Protein AF-A0A6V8NKF0-F1 (afdb_monomer_lite)

pLDDT: mean 82.14, std 17.26, range [39.19, 95.44]

Structure (mmCIF, N/CA/C/O backbone):
data_AF-A0A6V8NKF0-F1
#
_entry.id   AF-A0A6V8NKF0-F1
#
loop_
_atom_site.group_PDB
_atom_site.id
_atom_site.type_symbol
_atom_site.label_atom_id
_atom_site.label_alt_id
_atom_site.label_comp_id
_atom_site.label_asym_id
_atom_site.label_entity_id
_atom_site.label_seq_id
_atom_site.pdbx_PDB_ins_code
_atom_site.Cartn_x
_atom_site.Cartn_y
_atom_site.Cartn_z
_atom_site.occupancy
_atom_site.B_iso_or_equiv
_atom_site.auth_seq_id
_atom_site.auth_comp_id
_atom_site.auth_asym_id
_atom_site.auth_atom_id
_atom_site.pdbx_PDB_model_num
ATOM 1 N N . GLY A 1 1 ? -4.748 13.890 17.800 1.00 72.19 1 GLY A N 1
ATOM 2 C CA . GLY A 1 1 ? -4.062 13.566 16.539 1.00 72.19 1 GLY A CA 1
ATOM 3 C C . GLY A 1 1 ? -4.133 12.073 16.364 1.00 72.19 1 GLY A C 1
ATOM 4 O O . GLY A 1 1 ? -3.864 11.376 17.332 1.00 72.19 1 GLY A O 1
ATOM 5 N N . GLU A 1 2 ? -4.561 11.597 15.203 1.00 86.06 2 GLU A N 1
ATOM 6 C CA . GLU A 1 2 ? -4.570 10.165 14.891 1.00 86.06 2 GLU A CA 1
ATOM 7 C C . GLU A 1 2 ? -3.239 9.749 14.264 1.00 86.06 2 GLU A C 1
ATOM 9 O O . GLU A 1 2 ? -2.623 10.510 13.516 1.00 86.06 2 GLU A O 1
ATOM 14 N N . THR A 1 3 ? -2.783 8.545 14.595 1.00 92.69 3 THR A N 1
ATOM 15 C CA . THR A 1 3 ? -1.563 7.957 14.040 1.00 92.69 3 THR A CA 1
ATOM 16 C C . THR A 1 3 ? -1.908 7.154 12.794 1.00 92.69 3 THR A C 1
ATOM 18 O O . THR A 1 3 ? -2.794 6.305 12.828 1.00 92.69 3 THR A O 1
ATOM 21 N N . GLN A 1 4 ? -1.177 7.387 11.705 1.00 92.38 4 GLN A N 1
ATOM 22 C CA . GLN A 1 4 ? -1.290 6.601 10.479 1.00 92.38 4 GLN A CA 1
ATOM 23 C C . GLN A 1 4 ? -0.195 5.538 10.435 1.00 92.38 4 GLN A C 1
ATOM 25 O O . GLN A 1 4 ? 0.982 5.837 10.638 1.00 92.38 4 GLN A O 1
ATOM 30 N N . PHE A 1 5 ? -0.589 4.300 10.147 1.00 91.19 5 PHE A N 1
ATOM 31 C CA . PHE A 1 5 ? 0.330 3.177 10.003 1.00 91.19 5 PHE A CA 1
ATOM 32 C C . PHE A 1 5 ? 0.507 2.825 8.528 1.00 91.19 5 PHE A C 1
ATOM 34 O O . PHE A 1 5 ? -0.467 2.660 7.797 1.00 91.19 5 PHE A O 1
ATOM 41 N N . VAL A 1 6 ? 1.762 2.671 8.105 1.00 92.75 6 VAL A N 1
ATOM 42 C CA . VAL A 1 6 ? 2.119 2.124 6.792 1.00 92.75 6 VAL A CA 1
ATOM 43 C C . VAL A 1 6 ? 2.730 0.748 7.017 1.00 92.75 6 VAL A C 1
ATOM 45 O O . VAL A 1 6 ? 3.747 0.621 7.697 1.00 92.75 6 VAL A O 1
ATOM 48 N N . LEU A 1 7 ? 2.103 -0.284 6.455 1.00 92.25 7 LEU A N 1
ATOM 49 C CA . LEU A 1 7 ? 2.544 -1.670 6.584 1.00 92.25 7 LEU A CA 1
ATOM 50 C C . LEU A 1 7 ? 2.912 -2.235 5.211 1.00 92.25 7 LEU A C 1
ATOM 52 O O . LEU A 1 7 ? 2.107 -2.196 4.285 1.00 92.25 7 LEU A O 1
ATOM 56 N N . VAL A 1 8 ? 4.110 -2.812 5.102 1.00 93.88 8 VAL A N 1
ATOM 57 C CA . VAL A 1 8 ? 4.556 -3.540 3.907 1.00 93.88 8 VAL A CA 1
ATOM 58 C C . VAL A 1 8 ? 4.479 -5.032 4.198 1.00 93.88 8 VAL A C 1
ATOM 60 O O . VAL A 1 8 ? 5.181 -5.544 5.070 1.00 93.88 8 VAL A O 1
ATOM 63 N N . SER A 1 9 ? 3.599 -5.740 3.494 1.00 93.56 9 SER A N 1
ATOM 64 C CA . SER A 1 9 ? 3.375 -7.168 3.707 1.00 93.56 9 SER A CA 1
ATOM 65 C C . SER A 1 9 ? 2.914 -7.859 2.429 1.00 93.56 9 SER A C 1
ATOM 67 O O . SER A 1 9 ? 2.166 -7.292 1.640 1.00 93.56 9 SER A O 1
ATOM 69 N N . HIS A 1 10 ? 3.315 -9.121 2.279 1.00 94.88 10 HIS A N 1
ATOM 70 C CA . HIS A 1 10 ? 2.809 -10.038 1.251 1.00 94.88 10 HIS A CA 1
ATOM 71 C C . HIS A 1 10 ? 1.796 -11.053 1.820 1.00 94.88 10 HIS A C 1
ATOM 73 O O . HIS A 1 10 ? 1.352 -11.962 1.120 1.00 94.88 10 HIS A O 1
ATOM 79 N N . ARG A 1 11 ? 1.446 -10.963 3.114 1.00 94.75 11 ARG A N 1
ATOM 80 C CA . ARG A 1 11 ? 0.512 -11.900 3.758 1.00 94.75 11 ARG A CA 1
ATOM 81 C C . ARG A 1 11 ? -0.930 -11.468 3.499 1.00 94.75 11 ARG A C 1
ATOM 83 O O . ARG A 1 11 ? -1.353 -10.422 3.990 1.00 94.75 11 ARG A O 1
ATOM 90 N N . LYS A 1 12 ? -1.713 -12.329 2.840 1.00 89.50 12 LYS A N 1
ATOM 91 C CA . LYS A 1 12 ? -3.140 -12.091 2.534 1.00 89.50 12 LYS A CA 1
ATOM 92 C C . LYS A 1 12 ? -3.938 -11.603 3.747 1.00 89.50 12 LYS A C 1
ATOM 94 O O . LYS A 1 12 ? -4.513 -10.527 3.696 1.00 89.50 12 LYS A O 1
ATOM 99 N N . LYS A 1 13 ? -3.824 -12.300 4.883 1.00 91.50 13 LYS A N 1
ATOM 100 C CA . LYS A 1 13 ? -4.528 -11.946 6.127 1.00 91.50 13 LYS A CA 1
ATOM 101 C C . LYS A 1 13 ? -4.229 -10.529 6.636 1.00 91.50 13 LYS A C 1
ATOM 103 O O . LYS A 1 13 ? -5.089 -9.911 7.240 1.00 91.50 13 LYS A O 1
ATOM 108 N N . THR A 1 14 ? -3.018 -10.008 6.422 1.00 89.88 14 THR A N 1
ATOM 109 C CA . THR A 1 14 ? -2.695 -8.617 6.796 1.00 89.88 14 THR A CA 1
ATOM 110 C C . THR A 1 14 ? -3.169 -7.610 5.753 1.00 89.88 14 THR A C 1
ATOM 112 O O . THR A 1 14 ? -3.495 -6.489 6.111 1.00 89.88 14 THR A O 1
ATOM 115 N N . MET A 1 15 ? -3.218 -8.006 4.478 1.00 90.94 15 MET A N 1
ATOM 116 C CA . MET A 1 15 ? -3.719 -7.163 3.390 1.00 90.94 15 MET A CA 1
ATOM 117 C C . MET A 1 15 ? -5.245 -7.005 3.456 1.00 90.94 15 MET A C 1
ATOM 119 O O . MET A 1 15 ? -5.761 -5.935 3.170 1.00 90.94 15 MET A O 1
ATOM 123 N N . GLU A 1 16 ? -5.960 -8.049 3.874 1.00 87.50 16 GLU A N 1
ATOM 124 C CA . GLU A 1 16 ? -7.421 -8.042 4.049 1.00 87.50 16 GLU A CA 1
ATOM 125 C C . GLU A 1 16 ? -7.898 -7.073 5.140 1.00 87.50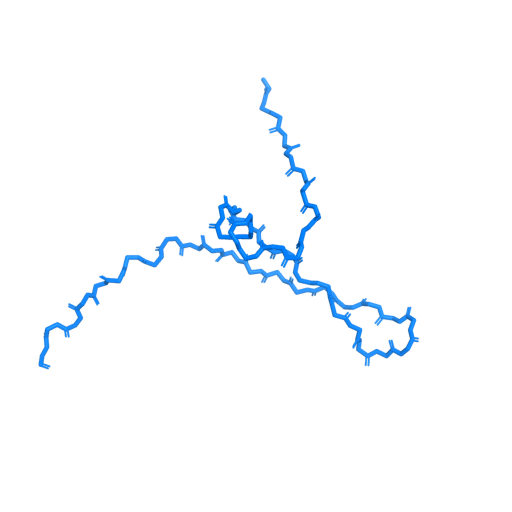 16 GLU A C 1
ATOM 127 O O . GLU A 1 16 ? -9.034 -6.618 5.093 1.00 87.50 16 GLU A O 1
ATOM 132 N N . LEU A 1 17 ? -7.039 -6.755 6.113 1.00 87.81 17 LEU A N 1
ATOM 133 C CA . LEU A 1 17 ? -7.353 -5.853 7.226 1.00 87.81 17 LEU A CA 1
ATOM 134 C C . LEU A 1 17 ? -7.029 -4.380 6.929 1.00 87.81 17 LEU A C 1
ATOM 136 O O . LEU A 1 17 ? -7.268 -3.531 7.782 1.00 87.81 17 LEU A O 1
ATOM 140 N N . ALA A 1 18 ? -6.432 -4.070 5.774 1.00 87.38 18 ALA A N 1
ATOM 141 C CA . ALA A 1 18 ? -6.018 -2.714 5.427 1.00 87.38 18 ALA A CA 1
ATOM 142 C C . ALA A 1 18 ? -7.141 -1.939 4.718 1.00 87.38 18 ALA A C 1
ATOM 144 O O . ALA A 1 18 ? -7.765 -2.454 3.793 1.00 87.38 18 ALA A O 1
ATOM 145 N N . ASP A 1 19 ? -7.327 -0.663 5.071 1.00 87.75 19 ASP A N 1
ATOM 146 C CA . ASP A 1 19 ? -8.318 0.215 4.421 1.00 87.75 19 ASP A CA 1
ATOM 147 C C . ASP A 1 19 ? -7.980 0.503 2.948 1.00 87.75 19 ASP A C 1
ATOM 149 O O . ASP A 1 19 ? -8.847 0.686 2.084 1.00 87.75 19 ASP A O 1
ATOM 153 N N . ILE A 1 20 ? -6.680 0.601 2.658 1.00 89.56 20 ILE A N 1
ATOM 154 C CA . ILE A 1 20 ? -6.141 0.897 1.333 1.00 89.56 20 ILE A CA 1
ATOM 155 C C . ILE A 1 20 ? -4.953 -0.024 1.083 1.00 89.56 20 ILE A C 1
ATOM 157 O O . ILE A 1 20 ? -4.028 -0.097 1.891 1.00 89.56 20 ILE A O 1
ATOM 161 N N . LEU A 1 21 ? -4.959 -0.683 -0.073 1.00 93.00 21 LEU A N 1
ATOM 162 C CA . LEU A 1 21 ? -3.843 -1.479 -0.557 1.00 93.00 21 LEU A CA 1
ATOM 163 C C . LEU A 1 21 ? -3.109 -0.746 -1.673 1.00 93.00 21 LEU A C 1
ATOM 165 O O . LEU A 1 21 ? -3.709 -0.320 -2.660 1.00 93.00 21 LEU A O 1
ATOM 169 N N . TYR A 1 22 ? -1.792 -0.656 -1.526 1.00 93.50 22 TYR A N 1
ATOM 170 C CA . TYR A 1 22 ? -0.878 -0.168 -2.548 1.00 93.50 22 TYR A CA 1
ATOM 171 C C . TYR A 1 22 ? -0.079 -1.352 -3.094 1.00 93.50 22 TYR A C 1
ATOM 173 O O . TYR A 1 22 ? 0.822 -1.868 -2.437 1.00 93.50 22 TYR A O 1
ATOM 181 N N . GLY A 1 23 ? -0.447 -1.814 -4.285 1.00 92.81 23 GLY A N 1
ATOM 182 C CA . GLY A 1 23 ? 0.299 -2.814 -5.033 1.00 92.81 23 GLY A CA 1
ATOM 183 C C . GLY A 1 23 ? 1.467 -2.166 -5.766 1.00 92.81 23 GLY A C 1
ATOM 184 O O . GLY A 1 23 ? 1.294 -1.168 -6.463 1.00 92.81 23 GLY A O 1
ATOM 185 N N . VAL A 1 24 ? 2.655 -2.747 -5.630 1.00 93.31 24 VAL A N 1
ATOM 186 C CA . VAL A 1 24 ? 3.836 -2.355 -6.402 1.00 93.31 24 VAL A CA 1
ATOM 187 C C . VAL A 1 24 ? 4.153 -3.494 -7.356 1.00 93.31 24 VAL A C 1
ATOM 189 O O . VAL A 1 24 ? 4.360 -4.626 -6.928 1.00 93.31 24 VAL A O 1
ATOM 192 N N . THR A 1 25 ? 4.153 -3.197 -8.650 1.00 92.06 25 THR A N 1
ATOM 193 C CA . THR A 1 25 ? 4.525 -4.140 -9.708 1.00 92.06 25 THR A CA 1
ATOM 194 C C . THR A 1 25 ? 5.711 -3.593 -10.490 1.00 92.06 25 THR A C 1
ATOM 196 O O . THR A 1 25 ? 5.979 -2.397 -10.444 1.00 92.06 25 THR A O 1
ATOM 199 N N . MET A 1 26 ? 6.427 -4.447 -11.209 1.00 94.81 26 MET A N 1
ATOM 200 C CA . MET A 1 26 ? 7.501 -4.034 -12.112 1.00 94.81 26 MET A CA 1
ATOM 201 C C . MET A 1 26 ? 6.941 -4.027 -13.533 1.00 94.81 26 MET A C 1
ATOM 203 O O . MET A 1 26 ? 6.516 -5.073 -14.018 1.00 94.81 26 MET A O 1
ATOM 207 N N . GLU A 1 27 ? 6.892 -2.858 -14.173 1.00 89.31 27 GLU A N 1
ATOM 208 C CA . GLU A 1 27 ? 6.485 -2.745 -15.585 1.00 89.31 27 GLU A CA 1
ATOM 209 C C . GLU A 1 27 ? 7.680 -3.027 -16.501 1.00 89.31 27 GLU A C 1
ATOM 211 O O . GLU A 1 27 ? 7.573 -3.787 -17.460 1.00 89.31 27 GLU A O 1
ATOM 216 N N . GLU A 1 28 ? 8.846 -2.502 -16.125 1.00 92.94 28 GLU A N 1
ATOM 217 C CA . GLU A 1 28 ? 10.130 -2.733 -16.779 1.00 92.94 28 GLU A CA 1
ATOM 218 C C . GLU A 1 28 ? 11.198 -3.048 -15.722 1.00 92.94 28 GLU A C 1
ATOM 220 O O . GLU A 1 28 ? 11.020 -2.792 -14.526 1.00 92.94 28 GLU A O 1
ATOM 225 N N . ALA A 1 29 ? 12.330 -3.620 -16.139 1.00 92.06 29 ALA A N 1
ATOM 226 C CA . ALA A 1 29 ? 13.413 -3.9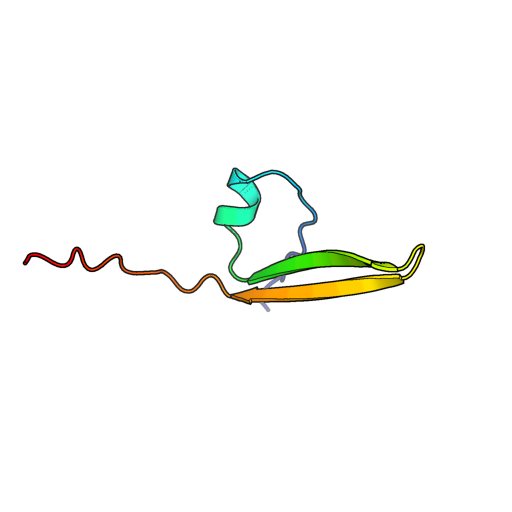53 -15.219 1.00 92.06 29 ALA A CA 1
ATOM 227 C C . ALA A 1 29 ? 13.929 -2.691 -14.504 1.00 92.06 29 ALA A C 1
ATOM 229 O O . ALA A 1 29 ? 14.408 -1.753 -15.132 1.00 92.06 29 ALA A O 1
ATOM 230 N N . GLY A 1 30 ? 13.830 -2.674 -13.175 1.00 92.94 30 GLY A N 1
ATOM 231 C CA . GLY A 1 30 ? 14.236 -1.532 -12.351 1.00 92.94 30 GLY A CA 1
ATOM 232 C C . GLY A 1 30 ? 13.210 -0.395 -12.246 1.00 92.94 30 GLY A C 1
ATOM 233 O O . GLY A 1 30 ? 13.441 0.520 -11.462 1.00 92.94 30 GLY A O 1
ATOM 234 N N . VAL A 1 31 ? 12.073 -0.460 -12.954 1.00 95.44 31 VAL A N 1
ATOM 235 C CA . VAL A 1 31 ? 11.016 0.565 -12.897 1.00 95.44 31 VAL A CA 1
ATOM 236 C C . VAL A 1 31 ? 9.734 -0.022 -12.310 1.00 95.44 31 VAL A C 1
ATOM 238 O O . VAL A 1 31 ? 9.004 -0.789 -12.945 1.00 95.44 31 VAL A O 1
ATOM 241 N N . SER A 1 32 ? 9.450 0.362 -11.068 1.00 95.00 32 SER A N 1
ATOM 242 C CA . SER A 1 32 ? 8.238 -0.028 -10.353 1.00 95.00 32 SER A CA 1
ATOM 243 C C . SER A 1 32 ? 7.064 0.906 -10.652 1.00 95.00 32 SER A C 1
ATOM 245 O O . SER A 1 32 ? 7.194 2.129 -10.616 1.00 95.00 32 SER A O 1
ATOM 247 N N . LYS A 1 33 ? 5.892 0.312 -10.868 1.00 93.94 33 LYS A N 1
ATOM 248 C CA . LYS A 1 33 ? 4.602 0.970 -11.056 1.00 93.94 33 LYS A CA 1
ATOM 249 C C . LYS A 1 33 ? 3.708 0.729 -9.847 1.00 93.94 33 LYS A C 1
ATOM 251 O O . LYS A 1 33 ? 3.619 -0.385 -9.328 1.00 93.94 33 LYS A O 1
ATOM 256 N N . LEU A 1 34 ? 3.032 1.788 -9.418 1.00 93.00 34 LEU A N 1
ATOM 257 C CA . LEU A 1 34 ? 2.139 1.786 -8.266 1.00 93.00 34 LEU A CA 1
ATOM 258 C C . LEU A 1 34 ? 0.686 1.626 -8.718 1.00 93.00 34 LEU A C 1
ATOM 260 O O . LEU A 1 34 ? 0.229 2.318 -9.626 1.00 93.00 34 LEU A O 1
ATOM 264 N N . ILE A 1 35 ? -0.042 0.732 -8.060 1.00 90.81 35 ILE A N 1
ATOM 265 C CA . ILE A 1 35 ? -1.472 0.499 -8.255 1.00 90.81 35 ILE A CA 1
ATOM 266 C C . ILE A 1 35 ? -2.136 0.617 -6.887 1.00 90.81 35 ILE A C 1
ATOM 268 O O . ILE A 1 35 ? -1.664 0.026 -5.919 1.00 90.81 35 ILE A O 1
ATOM 272 N N . SER A 1 36 ? -3.228 1.369 -6.781 1.00 89.25 36 SER A N 1
ATOM 273 C CA . SER A 1 36 ? -3.976 1.505 -5.532 1.00 89.25 36 SER A CA 1
ATOM 274 C C . SER A 1 36 ? -5.356 0.871 -5.651 1.00 89.25 36 SER A C 1
ATOM 276 O O . SER A 1 36 ? -6.0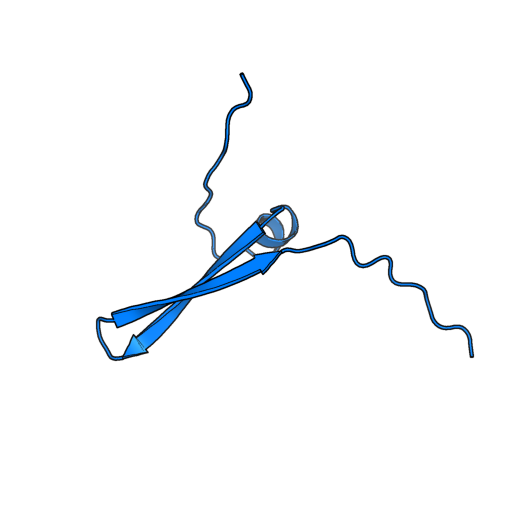65 1.040 -6.641 1.00 89.25 36 SER A O 1
ATOM 278 N N . VAL A 1 37 ? -5.741 0.132 -4.616 1.00 86.06 37 VAL A N 1
ATOM 279 C CA . VAL A 1 37 ? -7.079 -0.433 -4.464 1.00 86.06 37 VAL A CA 1
ATOM 280 C C . VAL A 1 37 ? -7.611 0.012 -3.115 1.00 86.06 37 VAL A C 1
ATOM 282 O O . VAL A 1 37 ? -6.994 -0.214 -2.075 1.00 86.06 37 VAL A O 1
ATOM 285 N N . ARG A 1 38 ? -8.779 0.653 -3.127 1.00 85.06 38 ARG A N 1
ATOM 286 C CA . ARG A 1 38 ? -9.537 0.913 -1.907 1.00 85.06 38 ARG A CA 1
ATOM 287 C C . ARG A 1 38 ? -10.490 -0.252 -1.702 1.00 85.06 38 ARG A C 1
ATOM 289 O O . ARG A 1 38 ? -11.438 -0.402 -2.473 1.00 85.06 38 ARG A O 1
ATOM 296 N N . LEU A 1 39 ? -10.237 -1.057 -0.678 1.00 74.50 39 LEU A N 1
ATOM 297 C CA . LEU A 1 39 ? -11.147 -2.118 -0.269 1.00 74.50 39 LEU A CA 1
ATOM 298 C C . LEU A 1 39 ? -12.332 -1.458 0.448 1.00 74.50 39 LEU A C 1
ATOM 300 O O . LEU A 1 39 ? -12.346 -1.316 1.663 1.00 74.50 39 LEU A O 1
ATOM 304 N N . LYS A 1 40 ? -13.315 -0.961 -0.313 1.00 62.81 40 LYS A N 1
ATOM 305 C CA . LYS A 1 40 ? -14.622 -0.635 0.269 1.00 62.81 40 LYS A CA 1
ATOM 306 C C . LYS A 1 40 ? -15.281 -1.955 0.646 1.00 62.81 40 LYS A C 1
ATOM 308 O O . LYS A 1 40 ? -15.285 -2.864 -0.185 1.00 62.81 40 LYS A O 1
ATOM 313 N N . GLU A 1 41 ? -15.828 -2.043 1.859 1.00 59.66 41 GLU A N 1
ATOM 314 C CA . GLU A 1 41 ? -16.682 -3.150 2.295 1.00 59.66 41 GLU A CA 1
ATOM 315 C C . GLU A 1 41 ? -17.665 -3.493 1.174 1.00 59.66 41 GLU A C 1
ATOM 317 O O . GLU A 1 41 ? -18.629 -2.772 0.908 1.00 59.66 41 GLU A O 1
ATOM 322 N N . THR A 1 42 ? -17.390 -4.579 0.457 1.00 48.34 42 THR A N 1
ATOM 323 C CA . THR A 1 42 ? -18.376 -5.149 -0.443 1.00 48.34 42 THR A CA 1
ATOM 324 C C . THR A 1 42 ? -19.365 -5.825 0.482 1.00 48.34 42 THR A C 1
ATOM 326 O O . THR A 1 42 ? -19.139 -6.946 0.930 1.00 48.34 42 THR A O 1
ATOM 329 N N . GLN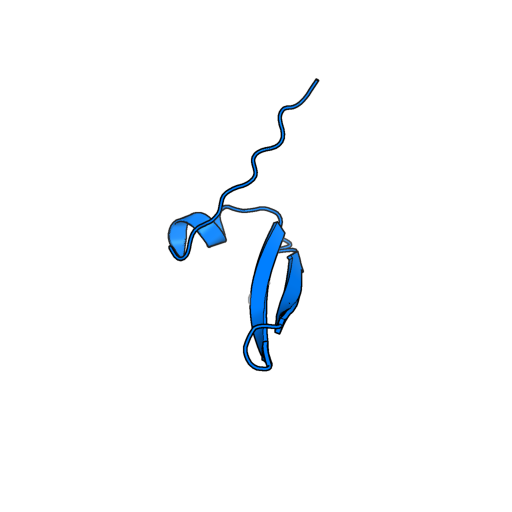 A 1 43 ? -20.446 -5.119 0.817 1.00 48.75 43 GLN A N 1
ATOM 330 C CA . GLN A 1 43 ? -21.671 -5.792 1.204 1.00 48.75 43 GLN A CA 1
ATOM 331 C C . GLN A 1 43 ? -22.012 -6.710 0.035 1.00 48.75 43 GLN A C 1
ATOM 333 O O . GLN A 1 43 ? -22.486 -6.264 -1.009 1.00 48.75 43 GLN A O 1
ATOM 338 N N . ILE A 1 44 ? -21.674 -7.989 0.180 1.00 49.78 44 ILE A N 1
ATOM 339 C CA . ILE A 1 44 ? -22.152 -9.043 -0.697 1.00 49.78 44 ILE A CA 1
ATOM 340 C C . ILE A 1 44 ? -23.660 -9.087 -0.448 1.00 49.78 44 ILE A C 1
ATOM 342 O O . ILE A 1 44 ? -24.143 -9.789 0.436 1.00 49.78 44 ILE A O 1
ATOM 34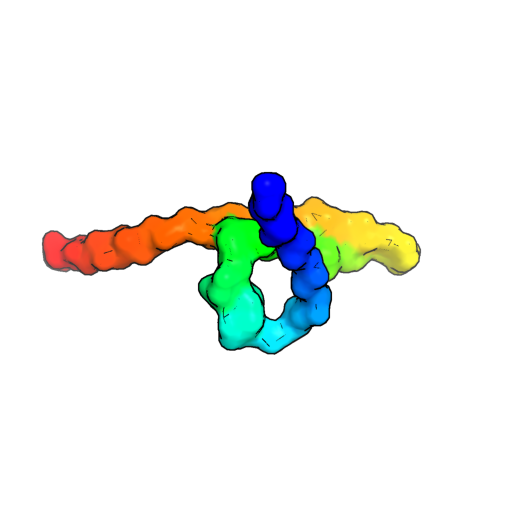6 N N . GLN A 1 45 ? -24.413 -8.270 -1.186 1.00 45.38 45 GLN A N 1
ATOM 347 C CA . GLN A 1 45 ? -25.817 -8.542 -1.418 1.00 45.38 45 GLN A CA 1
ATOM 348 C C . GLN A 1 45 ? -25.834 -9.823 -2.239 1.00 45.38 45 GLN A C 1
ATOM 350 O O . GLN A 1 45 ? -25.526 -9.823 -3.430 1.00 45.38 45 GLN A O 1
ATOM 355 N N . ALA A 1 46 ? -26.115 -10.932 -1.557 1.00 51.78 46 ALA A N 1
ATOM 356 C CA . ALA A 1 46 ? -26.518 -12.158 -2.207 1.00 51.78 46 ALA A CA 1
ATOM 357 C C . ALA A 1 46 ? -27.714 -11.816 -3.101 1.00 51.78 46 ALA A C 1
ATOM 359 O O . ALA A 1 46 ? -28.807 -11.513 -2.622 1.00 51.78 46 ALA A O 1
ATOM 360 N N . SER A 1 47 ? -27.477 -11.803 -4.407 1.00 45.19 47 SER A N 1
ATOM 361 C CA . SER A 1 47 ? -28.519 -11.805 -5.416 1.00 45.19 47 SER A CA 1
ATOM 362 C C . SER A 1 47 ? -29.256 -13.136 -5.307 1.00 45.19 47 SER A C 1
ATOM 364 O O . SER A 1 47 ? -28.833 -14.143 -5.870 1.00 45.19 47 SER A O 1
ATOM 366 N N . THR A 1 48 ? -30.334 -13.139 -4.533 1.00 45.78 48 THR A N 1
ATOM 367 C CA . THR A 1 48 ? -31.438 -14.075 -4.711 1.00 45.78 48 THR A CA 1
ATOM 368 C C . THR A 1 48 ? -32.100 -13.743 -6.046 1.00 45.78 48 THR A C 1
ATOM 370 O O . THR A 1 48 ? -32.767 -12.714 -6.156 1.00 45.78 48 THR A O 1
ATOM 373 N N . ALA A 1 49 ? -31.888 -14.591 -7.047 1.00 39.19 49 ALA A N 1
ATOM 374 C CA . ALA A 1 49 ? -32.786 -14.806 -8.179 1.00 39.19 49 ALA A CA 1
ATOM 375 C C . ALA A 1 49 ? -32.528 -16.206 -8.740 1.00 39.19 49 ALA A C 1
ATOM 377 O O . ALA A 1 49 ? -31.349 -16.498 -9.044 1.00 39.19 49 ALA A O 1
#

InterPro domains:
  IPR027417 P-loop containing nucleoside triphosphate hydrolase [G3DSA:3.40.50.300] (1-45)

Secondary structure (DSSP, 8-state):
-PPP-------HHHHTT-SEEEEEEEEETTEEEEEEEE-----------

Organism: NCBI:txid2754717

Sequence (49 aa):
GETQFVLVSHRKKTMELAD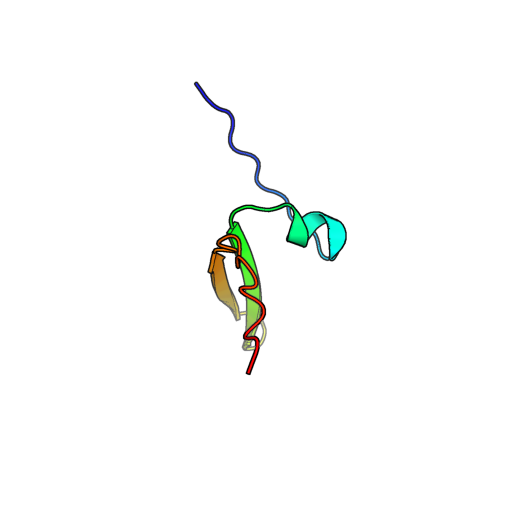ILYGVTMEEAGVSKLISVRLKETQIQASTA

Foldseek 3Di:
DDDDDDDDDPDPVVQVPDQKDWDWDDPDVPDIDIDIDGPDPPPPPPPDD

Radius of gyration: 15.24 Å; chains: 1; bounding box: 47×28×33 Å